Protein AF-A0A382T509-F1 (afdb_monomer_lite)

Radius of gyration: 10.99 Å; chains: 1; bounding box: 29×22×28 Å

Secondary structure (DSSP, 8-state):
---EE-GGGT-SBHHHHHHHHHHTT--EE---EEB-TTS--EETTTS-HHHHHHHHHHHHHHT-EE---

Foldseek 3Di:
DADEDQLVVQPQALVSSLVVCVVVVHAEYAFAWHDAPPWDIDGLVPTDPVRVVVSVVVSVVSNHYYDDD

Organism: NCBI:txid408172

pLDDT: mean 94.39, std 7.07, range [63.31, 98.56]

Structure (mmCIF, N/CA/C/O backbone):
data_AF-A0A382T509-F1
#
_entry.id   AF-A0A382T509-F1
#
loop_
_atom_site.group_PDB
_atom_site.id
_atom_site.type_symbol
_atom_site.label_atom_id
_atom_site.label_alt_id
_atom_site.label_comp_id
_atom_site.label_asym_id
_atom_site.label_entity_id
_atom_site.label_seq_id
_atom_site.pdbx_PDB_ins_code
_atom_site.Cartn_x
_atom_site.Cartn_y
_atom_site.Cartn_z
_atom_site.occupancy
_atom_site.B_iso_or_equiv
_atom_site.auth_seq_id
_atom_site.auth_comp_id
_atom_site.auth_asym_id
_atom_site.auth_atom_id
_atom_site.pdbx_PDB_model_num
ATOM 1 N N . MET A 1 1 ? -16.908 6.039 10.119 1.00 63.31 1 MET A N 1
ATOM 2 C CA . MET A 1 1 ? -15.709 6.899 10.145 1.00 63.31 1 MET A CA 1
ATOM 3 C C . MET A 1 1 ? -14.626 6.080 9.490 1.00 63.31 1 MET A C 1
ATOM 5 O O . MET A 1 1 ? -14.350 5.004 10.002 1.00 63.31 1 MET A O 1
ATOM 9 N N . GLU A 1 2 ? -14.111 6.526 8.350 1.00 76.00 2 GLU A N 1
ATOM 10 C CA . GLU A 1 2 ? -12.982 5.858 7.705 1.00 76.00 2 GLU A CA 1
ATOM 11 C C . GLU A 1 2 ? -11.702 6.493 8.244 1.00 76.00 2 GLU A C 1
ATOM 13 O O . GLU A 1 2 ? -11.511 7.701 8.113 1.00 76.00 2 GLU A O 1
ATOM 18 N N . LEU A 1 3 ? -10.883 5.695 8.930 1.00 80.75 3 LEU A N 1
ATOM 19 C CA . LEU A 1 3 ? -9.568 6.117 9.400 1.00 80.75 3 LEU A CA 1
ATOM 20 C C . LEU A 1 3 ? -8.532 5.695 8.363 1.00 80.75 3 LEU A C 1
ATOM 22 O O . LEU A 1 3 ? -8.529 4.547 7.909 1.00 80.75 3 LEU A O 1
ATOM 26 N N . MET A 1 4 ? -7.688 6.646 7.989 1.00 82.19 4 MET A N 1
ATOM 27 C CA . MET A 1 4 ? -6.638 6.493 6.994 1.00 82.19 4 MET A CA 1
ATOM 28 C C . MET A 1 4 ? -5.437 7.331 7.403 1.00 82.19 4 MET A C 1
ATOM 30 O O . MET A 1 4 ? -5.556 8.255 8.212 1.00 82.19 4 MET A O 1
ATOM 34 N N . GLY A 1 5 ? -4.286 7.012 6.832 1.00 81.31 5 GLY A N 1
ATOM 35 C CA . GLY A 1 5 ? -3.088 7.798 7.033 1.00 81.31 5 GLY A CA 1
ATOM 36 C C . GLY A 1 5 ? -2.104 7.635 5.899 1.00 81.31 5 GLY A C 1
ATOM 37 O O . GLY A 1 5 ? -2.237 6.773 5.025 1.00 81.31 5 GLY A O 1
ATOM 38 N N . ILE A 1 6 ? -1.098 8.487 5.979 1.00 86.06 6 ILE A N 1
ATOM 39 C CA . ILE A 1 6 ? 0.034 8.542 5.082 1.00 86.06 6 ILE A CA 1
ATOM 40 C C . ILE A 1 6 ? 0.985 7.398 5.460 1.00 86.06 6 ILE A C 1
ATOM 42 O O . ILE A 1 6 ? 1.898 7.553 6.270 1.00 86.06 6 ILE A O 1
ATOM 46 N N . ALA A 1 7 ? 0.702 6.195 4.959 1.00 89.12 7 ALA A N 1
ATOM 47 C CA . ALA A 1 7 ? 1.352 4.983 5.456 1.00 89.12 7 ALA A CA 1
ATOM 48 C C . ALA A 1 7 ? 2.864 4.960 5.181 1.00 89.12 7 ALA A C 1
ATOM 50 O O . ALA A 1 7 ? 3.616 4.352 5.948 1.00 89.12 7 ALA A O 1
ATOM 51 N N . ASP A 1 8 ? 3.326 5.679 4.153 1.00 94.00 8 ASP A N 1
ATOM 52 C CA . ASP A 1 8 ? 4.746 5.797 3.824 1.00 94.00 8 ASP A CA 1
ATOM 53 C C . ASP A 1 8 ? 5.569 6.584 4.867 1.00 94.00 8 ASP A C 1
ATOM 55 O O . ASP A 1 8 ? 6.796 6.479 4.876 1.00 94.00 8 ASP A O 1
ATOM 59 N N . GLU A 1 9 ? 4.921 7.300 5.800 1.00 94.31 9 GLU A N 1
ATOM 60 C CA . GLU A 1 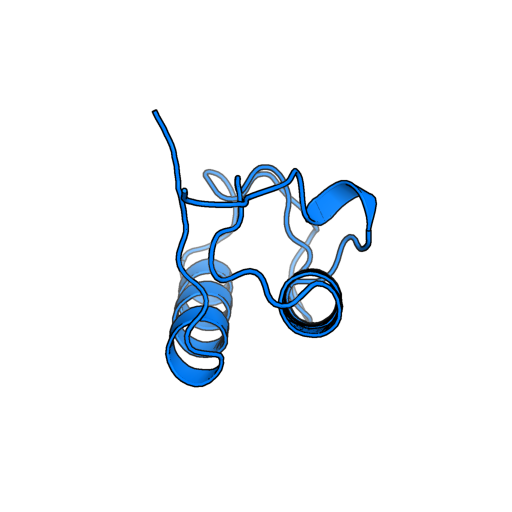9 ? 5.568 7.890 6.988 1.00 94.31 9 GLU A CA 1
ATOM 61 C C . GLU A 1 9 ? 5.876 6.852 8.075 1.00 94.31 9 GLU A C 1
ATOM 63 O O . GLU A 1 9 ? 6.820 7.028 8.847 1.00 94.31 9 GLU A O 1
ATOM 68 N N . ALA A 1 10 ? 5.116 5.754 8.130 1.00 95.06 10 ALA A N 1
ATOM 69 C CA . ALA A 1 10 ? 5.377 4.650 9.050 1.00 95.06 10 ALA A CA 1
ATOM 70 C C . ALA A 1 10 ? 6.432 3.682 8.492 1.00 95.06 10 ALA A C 1
ATOM 72 O O . ALA A 1 10 ? 7.221 3.111 9.251 1.00 95.06 10 ALA A O 1
ATOM 73 N N . SER A 1 11 ? 6.454 3.473 7.171 1.00 96.69 11 SER A N 1
ATOM 74 C CA . SER A 1 11 ? 7.448 2.626 6.510 1.00 96.69 11 SER A CA 1
ATOM 75 C C . SER A 1 11 ? 7.527 2.879 5.002 1.00 96.69 11 SER A C 1
ATOM 77 O O . SER A 1 11 ? 6.486 3.014 4.365 1.00 96.69 11 SER A O 1
ATOM 79 N N . PRO A 1 12 ? 8.722 2.856 4.380 1.00 96.94 12 PRO A N 1
ATOM 80 C CA . PRO A 1 12 ? 8.826 2.978 2.929 1.00 96.94 12 PRO A CA 1
ATOM 81 C C . PRO A 1 12 ? 8.266 1.755 2.188 1.00 96.94 12 PRO A C 1
ATOM 83 O O . PRO A 1 12 ? 7.732 1.928 1.096 1.00 96.94 12 PRO A O 1
ATOM 86 N N . SER A 1 13 ? 8.355 0.547 2.758 1.00 98.12 13 SER A N 1
ATOM 87 C CA . SER A 1 13 ? 7.972 -0.690 2.069 1.00 98.12 13 SER A CA 1
ATOM 88 C C . SER A 1 13 ? 6.483 -0.988 2.168 1.00 98.12 13 SER A C 1
ATOM 90 O O . SER A 1 13 ? 5.866 -0.763 3.211 1.00 98.12 13 SER A O 1
ATOM 92 N N . ILE A 1 14 ? 5.906 -1.565 1.110 1.00 98.12 14 ILE A N 1
ATOM 93 C CA . ILE A 1 14 ? 4.481 -1.935 1.086 1.00 98.12 14 ILE A CA 1
ATOM 94 C C . ILE A 1 14 ? 4.083 -2.843 2.263 1.00 98.12 14 ILE A C 1
ATOM 96 O O . ILE A 1 14 ? 3.047 -2.631 2.890 1.00 98.12 14 ILE A O 1
ATOM 100 N N . ASP A 1 15 ? 4.937 -3.796 2.646 1.00 98.19 15 ASP A N 1
ATOM 101 C CA . ASP A 1 15 ? 4.675 -4.682 3.787 1.00 98.19 15 ASP A CA 1
ATOM 102 C C . ASP A 1 15 ? 4.671 -3.929 5.124 1.00 98.19 15 ASP A C 1
ATOM 104 O O . ASP A 1 15 ? 3.877 -4.225 6.020 1.00 98.19 15 ASP A O 1
ATOM 108 N N . GLY A 1 16 ? 5.546 -2.931 5.271 1.00 98.06 16 GLY A N 1
ATOM 109 C CA . GLY A 1 16 ? 5.583 -2.083 6.454 1.00 98.06 16 GLY A CA 1
ATOM 110 C C . GLY A 1 16 ? 4.378 -1.150 6.543 1.00 98.06 16 GLY A C 1
ATOM 111 O O . GLY A 1 16 ? 3.809 -1.010 7.627 1.00 98.06 16 GLY A O 1
ATOM 112 N N . GLN A 1 17 ? 3.957 -0.5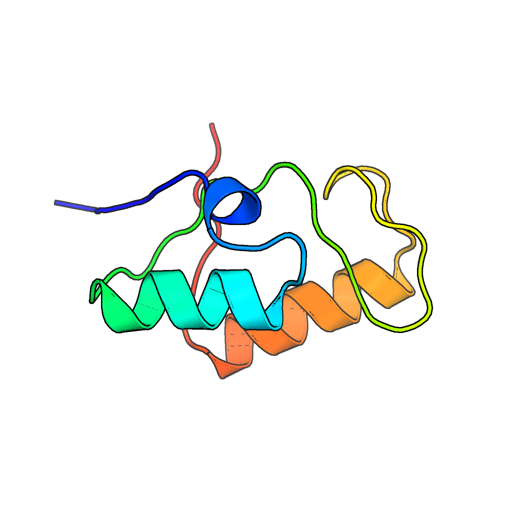76 5.413 1.00 97.81 17 GLN A N 1
ATOM 113 C CA . GLN A 1 17 ? 2.753 0.252 5.315 1.00 97.81 17 GLN A CA 1
ATOM 114 C C . GLN A 1 17 ? 1.509 -0.545 5.723 1.00 97.81 17 GLN A C 1
ATOM 116 O O . GLN A 1 17 ? 0.789 -0.145 6.637 1.00 97.81 17 GLN A O 1
ATOM 121 N N . ILE A 1 18 ? 1.313 -1.731 5.135 1.00 97.94 18 ILE A N 1
ATOM 122 C CA . ILE A 1 18 ? 0.201 -2.636 5.463 1.00 97.94 18 ILE A CA 1
ATOM 123 C C . ILE A 1 18 ? 0.212 -3.020 6.945 1.00 97.94 18 ILE A C 1
ATOM 125 O O . ILE A 1 18 ? -0.833 -2.991 7.601 1.00 97.94 18 ILE A O 1
ATOM 129 N N . ARG A 1 19 ? 1.380 -3.383 7.492 1.00 98.00 19 ARG A N 1
ATOM 130 C CA . ARG A 1 19 ? 1.504 -3.765 8.904 1.00 98.00 19 ARG A CA 1
ATOM 131 C C . ARG A 1 19 ? 1.062 -2.628 9.821 1.00 98.00 19 ARG A C 1
ATOM 133 O O . ARG A 1 19 ? 0.224 -2.862 10.688 1.00 98.00 19 ARG A O 1
ATOM 140 N N . ALA A 1 20 ? 1.574 -1.418 9.603 1.00 96.94 20 ALA A N 1
ATOM 141 C CA . ALA A 1 20 ? 1.230 -0.251 10.411 1.00 96.94 20 ALA A CA 1
ATOM 142 C C . ALA A 1 20 ? -0.274 0.060 10.351 1.00 96.94 20 ALA A C 1
ATOM 144 O O . ALA A 1 20 ? -0.913 0.240 11.388 1.00 96.94 20 ALA A O 1
ATOM 145 N N . THR A 1 21 ? -0.871 0.034 9.155 1.00 96.38 21 THR A N 1
ATOM 146 C CA . THR A 1 21 ? -2.317 0.228 8.974 1.00 96.38 21 THR A CA 1
ATOM 147 C C . THR A 1 21 ? -3.128 -0.798 9.771 1.00 96.38 21 THR A C 1
ATOM 149 O O . THR A 1 21 ? -4.086 -0.432 10.455 1.00 96.38 21 THR A O 1
ATOM 152 N N . LYS A 1 22 ? -2.728 -2.075 9.754 1.00 96.12 22 LYS A N 1
ATOM 153 C CA . LYS A 1 22 ? -3.423 -3.143 10.491 1.00 96.12 22 LYS A CA 1
ATOM 154 C C . LYS A 1 22 ? -3.229 -3.055 12.005 1.00 96.12 22 LYS A C 1
ATOM 156 O O . LYS A 1 22 ? -4.187 -3.296 12.736 1.00 96.12 22 LYS A O 1
ATOM 161 N N . GLU A 1 23 ? -2.040 -2.692 12.482 1.00 96.62 23 GLU A N 1
ATOM 162 C CA . GLU A 1 23 ? -1.759 -2.489 13.914 1.00 96.62 23 GLU A CA 1
ATOM 163 C C . GLU A 1 23 ? -2.614 -1.364 14.517 1.00 96.62 23 GLU A C 1
ATOM 165 O O . GLU A 1 23 ? -3.029 -1.452 15.671 1.00 96.62 23 GLU A O 1
ATOM 170 N N . LEU A 1 24 ? -2.953 -0.348 13.718 1.00 94.50 24 LEU A N 1
ATOM 171 C CA . LEU A 1 24 ? -3.865 0.736 14.097 1.00 94.50 24 LEU A CA 1
ATOM 172 C C . LEU A 1 24 ? -5.355 0.356 13.991 1.00 94.50 24 LEU A C 1
ATOM 174 O O . LEU A 1 24 ? -6.223 1.145 14.369 1.00 94.50 24 LEU A O 1
ATOM 178 N N . GLY A 1 25 ? -5.675 -0.837 13.478 1.00 94.75 25 GLY A N 1
ATOM 179 C CA . GLY A 1 25 ? -7.047 -1.275 13.211 1.00 94.75 25 GLY A CA 1
ATOM 180 C C . GLY A 1 25 ? -7.703 -0.555 12.028 1.00 94.75 25 GLY A C 1
ATOM 181 O O . GLY A 1 25 ? -8.932 -0.514 11.938 1.00 94.75 25 GLY A O 1
ATOM 182 N N . TRP A 1 26 ? -6.906 0.048 11.144 1.00 94.81 26 TRP A N 1
ATOM 183 C CA . TRP A 1 26 ? -7.381 0.793 9.980 1.00 94.81 26 TRP A CA 1
ATOM 184 C C . TRP A 1 26 ? -7.493 -0.107 8.749 1.00 94.81 26 TRP A C 1
ATOM 186 O O . TRP A 1 26 ? -7.000 -1.236 8.726 1.00 94.81 26 TRP A O 1
ATOM 196 N N . LYS A 1 27 ? -8.173 0.402 7.718 1.00 95.06 27 LYS A N 1
ATOM 197 C CA . LYS A 1 27 ? -8.410 -0.315 6.453 1.00 95.06 27 LYS A CA 1
ATOM 198 C C . LYS A 1 27 ? -7.936 0.430 5.213 1.00 95.06 27 LYS A C 1
ATOM 200 O O . LYS A 1 27 ? -7.958 -0.151 4.135 1.00 95.06 27 LYS A O 1
ATOM 205 N N . TRP A 1 28 ? -7.529 1.686 5.355 1.00 96.00 28 TRP A N 1
ATOM 206 C CA . TRP A 1 28 ? -7.283 2.569 4.223 1.00 96.00 28 TRP A CA 1
ATOM 207 C C . TRP A 1 28 ? -5.907 3.216 4.320 1.00 96.00 28 TRP A C 1
ATOM 209 O O . TRP A 1 28 ? -5.485 3.636 5.401 1.00 96.00 28 TRP A O 1
ATOM 219 N N . ILE A 1 29 ? -5.233 3.309 3.178 1.00 95.25 29 ILE A N 1
ATOM 220 C CA . ILE A 1 29 ? -3.964 4.014 2.993 1.00 95.25 29 ILE A CA 1
ATOM 221 C C . ILE A 1 29 ? -4.180 5.162 2.005 1.00 95.25 29 ILE A C 1
ATOM 223 O O . ILE A 1 29 ? -4.772 4.966 0.943 1.00 95.25 29 ILE A O 1
ATOM 227 N N . GLU A 1 30 ? -3.657 6.341 2.334 1.00 93.81 30 GLU A N 1
ATOM 228 C CA . GLU A 1 30 ? -3.440 7.411 1.359 1.00 93.81 30 GLU A CA 1
ATOM 229 C C . GLU A 1 30 ? -2.062 7.189 0.715 1.00 93.81 30 GLU A C 1
ATOM 231 O O . GLU A 1 30 ? -1.023 7.458 1.323 1.00 93.81 30 GLU A O 1
ATOM 236 N N . ALA A 1 31 ? -2.043 6.585 -0.477 1.00 93.12 31 ALA A N 1
ATOM 237 C CA . ALA A 1 31 ? -0.803 6.156 -1.123 1.00 93.12 31 ALA A CA 1
ATOM 238 C C . ALA A 1 31 ? -0.055 7.335 -1.758 1.00 93.12 31 ALA A C 1
ATOM 240 O O . ALA A 1 31 ? -0.634 8.109 -2.517 1.00 93.12 31 ALA A O 1
ATOM 241 N N . ARG A 1 32 ? 1.253 7.429 -1.490 1.00 95.12 32 ARG A N 1
ATOM 242 C CA . ARG A 1 32 ? 2.150 8.422 -2.103 1.00 95.12 32 ARG A CA 1
ATOM 243 C C . ARG A 1 32 ? 3.374 7.757 -2.707 1.00 95.12 32 ARG A C 1
ATOM 245 O O . ARG A 1 32 ? 3.469 7.660 -3.922 1.00 95.12 32 ARG A O 1
ATOM 252 N N . PHE A 1 33 ? 4.275 7.260 -1.863 1.00 97.06 33 PHE A N 1
ATOM 253 C CA . PHE A 1 33 ? 5.477 6.540 -2.268 1.00 97.06 33 PHE A CA 1
ATOM 254 C C . PHE A 1 33 ? 5.444 5.109 -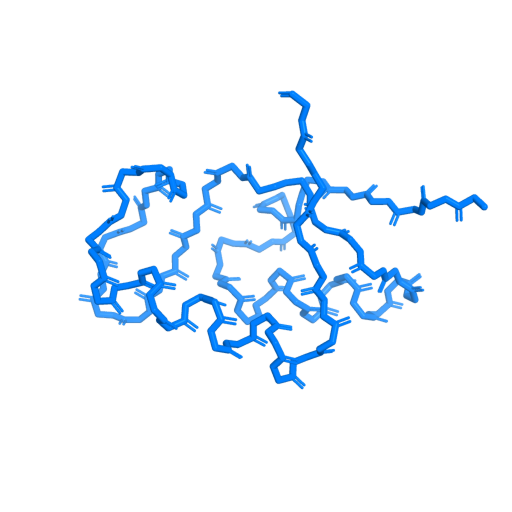1.749 1.00 97.06 33 PHE A C 1
ATOM 256 O O . PHE A 1 33 ? 4.897 4.831 -0.681 1.00 97.06 33 PHE A O 1
ATOM 263 N N . VAL A 1 34 ? 6.072 4.202 -2.486 1.00 97.88 34 VAL A N 1
ATOM 264 C CA . VAL A 1 34 ? 6.169 2.800 -2.092 1.00 97.88 34 VAL A CA 1
ATOM 265 C C . VAL A 1 34 ? 7.499 2.206 -2.534 1.00 97.88 34 VAL A C 1
ATOM 267 O O . VAL A 1 34 ? 7.994 2.461 -3.630 1.00 97.88 34 VAL A O 1
ATOM 270 N N . GLU A 1 35 ? 8.094 1.430 -1.641 1.00 98.50 35 GLU A N 1
ATOM 271 C CA . GLU A 1 35 ? 9.219 0.551 -1.918 1.00 98.50 35 GLU A CA 1
ATOM 272 C C . GLU A 1 35 ? 8.698 -0.880 -2.076 1.00 98.50 35 GLU A C 1
ATOM 274 O O . GLU A 1 35 ? 7.924 -1.382 -1.251 1.00 98.50 35 GLU A O 1
ATOM 279 N N . VAL A 1 36 ? 9.117 -1.516 -3.168 1.00 98.00 36 VAL A N 1
ATOM 280 C CA . VAL A 1 36 ? 8.776 -2.891 -3.532 1.00 98.00 36 VAL A CA 1
ATOM 281 C C . VAL A 1 36 ? 10.082 -3.617 -3.814 1.00 98.00 36 VAL A C 1
ATOM 283 O O . VAL A 1 36 ? 10.904 -3.119 -4.582 1.00 98.00 36 VAL A O 1
ATOM 286 N N . ASP A 1 37 ? 10.276 -4.784 -3.203 1.00 96.38 37 ASP A N 1
ATOM 287 C CA . ASP A 1 37 ? 11.501 -5.567 -3.364 1.00 96.38 37 ASP A CA 1
ATOM 288 C C . ASP A 1 37 ? 11.838 -5.789 -4.847 1.00 96.38 37 ASP A C 1
ATOM 290 O O . ASP A 1 37 ? 11.019 -6.275 -5.628 1.00 96.38 37 ASP A O 1
ATOM 294 N N . GLY A 1 38 ? 13.067 -5.435 -5.231 1.00 97.44 38 GLY A N 1
ATOM 295 C CA . GLY A 1 38 ? 13.547 -5.539 -6.612 1.00 97.44 38 GLY A CA 1
ATOM 296 C C . GLY A 1 38 ? 13.287 -4.310 -7.491 1.00 97.44 38 GLY A C 1
ATOM 297 O O . GLY A 1 38 ? 13.729 -4.303 -8.639 1.00 97.44 38 GLY A O 1
ATOM 298 N N . PHE A 1 39 ? 12.641 -3.266 -6.966 1.00 97.88 39 PHE A N 1
ATOM 299 C CA . PHE A 1 39 ? 12.356 -2.020 -7.678 1.00 97.88 39 PHE A CA 1
ATOM 300 C C . PHE A 1 39 ? 12.856 -0.803 -6.894 1.00 97.88 39 PHE A C 1
ATOM 302 O O . PHE A 1 39 ? 12.966 -0.827 -5.669 1.00 97.88 39 PHE A O 1
ATOM 309 N N . GLU A 1 40 ? 13.173 0.280 -7.604 1.00 96.94 40 GLU A N 1
ATOM 310 C CA . GLU A 1 40 ? 13.494 1.551 -6.957 1.00 96.94 40 GLU A CA 1
ATOM 311 C C . GLU A 1 40 ? 12.240 2.123 -6.283 1.00 96.94 40 GLU A C 1
ATOM 313 O O . GLU A 1 40 ? 11.149 2.102 -6.859 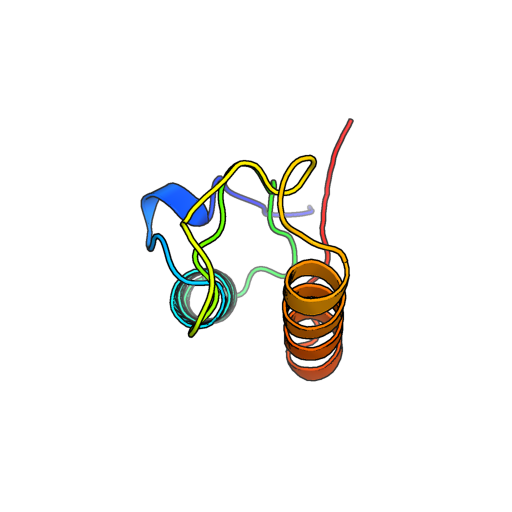1.00 96.94 40 GLU A O 1
ATOM 318 N N . LYS A 1 41 ? 12.392 2.648 -5.062 1.00 96.94 41 LYS A N 1
ATOM 319 C CA . LYS A 1 41 ? 11.314 3.362 -4.376 1.00 96.94 41 LYS A CA 1
ATOM 320 C C . LYS A 1 41 ? 10.887 4.561 -5.221 1.00 96.94 41 LYS A C 1
ATOM 322 O O . LYS A 1 41 ? 11.696 5.444 -5.495 1.00 96.94 41 LYS A O 1
ATOM 327 N N . SER A 1 42 ? 9.603 4.639 -5.545 1.00 97.69 42 SER A N 1
ATOM 328 C CA . SER A 1 42 ? 9.043 5.752 -6.312 1.00 97.69 42 SER A CA 1
ATOM 329 C C . SER A 1 42 ? 7.631 6.097 -5.845 1.00 97.69 42 SER A C 1
ATOM 331 O O . SER A 1 42 ? 7.086 5.474 -4.928 1.00 97.69 42 SER A O 1
ATOM 333 N N . SER A 1 43 ? 7.062 7.138 -6.445 1.00 96.62 43 SER A N 1
ATOM 334 C CA . SER A 1 43 ? 5.640 7.461 -6.347 1.00 96.62 43 SER A CA 1
ATOM 335 C C . SER A 1 43 ? 4.809 6.268 -6.827 1.00 96.62 43 SER A C 1
ATOM 337 O O . SER A 1 43 ? 5.173 5.629 -7.814 1.00 96.62 43 SER A O 1
ATOM 339 N N . ILE A 1 44 ? 3.678 5.980 -6.177 1.00 95.38 44 ILE A N 1
ATOM 340 C CA . ILE A 1 44 ? 2.759 4.891 -6.562 1.00 95.38 44 ILE A CA 1
ATOM 341 C C . ILE A 1 44 ? 2.268 5.026 -8.014 1.00 95.38 44 ILE A C 1
ATOM 343 O O . ILE A 1 44 ? 1.893 4.036 -8.632 1.00 95.38 44 ILE A O 1
ATOM 347 N N . HIS A 1 45 ? 2.301 6.242 -8.569 1.00 94.44 45 HIS A N 1
ATOM 348 C CA . HIS A 1 45 ? 1.929 6.532 -9.954 1.00 94.44 45 HIS A CA 1
ATOM 349 C C . HIS A 1 45 ? 3.053 6.287 -10.969 1.00 94.44 45 HIS A C 1
ATOM 351 O O . HIS A 1 45 ? 2.771 6.204 -12.160 1.00 94.44 45 HIS A O 1
ATOM 357 N N . ASP A 1 46 ? 4.302 6.186 -10.509 1.00 97.62 46 ASP A N 1
ATOM 358 C CA . ASP A 1 46 ? 5.499 6.154 -11.358 1.00 97.62 46 ASP A CA 1
ATOM 359 C C . ASP A 1 46 ? 6.290 4.838 -11.234 1.00 97.62 46 ASP A C 1
ATOM 361 O O . ASP A 1 46 ? 7.316 4.664 -11.896 1.00 97.62 46 ASP A O 1
ATOM 365 N N . ILE A 1 47 ? 5.860 3.909 -10.370 1.00 97.81 47 ILE A N 1
ATOM 366 C CA . ILE A 1 47 ? 6.473 2.578 -10.287 1.00 97.81 47 ILE A CA 1
ATOM 367 C C . ILE A 1 47 ? 6.176 1.757 -11.557 1.00 97.81 47 ILE A C 1
ATOM 369 O O . ILE A 1 47 ? 5.122 1.927 -12.168 1.00 97.81 47 ILE A O 1
ATOM 373 N N . PRO A 1 48 ? 7.063 0.826 -11.955 1.00 98.38 48 PRO A N 1
ATOM 374 C CA . PRO A 1 48 ? 6.786 -0.083 -13.068 1.00 98.38 48 PRO A CA 1
ATOM 375 C C . PRO A 1 48 ? 5.544 -0.953 -12.823 1.00 98.38 48 PRO A C 1
ATOM 377 O O . PRO A 1 48 ? 5.303 -1.357 -11.687 1.00 98.38 48 PRO A O 1
ATOM 380 N N . ASP A 1 49 ? 4.836 -1.348 -13.888 1.00 98.31 49 ASP A N 1
ATOM 381 C CA . ASP A 1 49 ? 3.628 -2.195 -13.809 1.00 98.31 49 ASP A CA 1
ATOM 382 C C . ASP A 1 49 ? 3.838 -3.459 -12.958 1.00 98.31 49 ASP A C 1
ATOM 384 O O . ASP A 1 49 ? 3.018 -3.789 -12.109 1.00 98.31 49 ASP A O 1
ATOM 388 N N . ALA A 1 50 ? 4.991 -4.121 -13.099 1.00 98.31 50 ALA A N 1
ATOM 389 C CA . ALA A 1 50 ? 5.314 -5.309 -12.307 1.00 98.31 50 ALA A CA 1
ATOM 390 C C . ALA A 1 50 ? 5.404 -5.024 -10.793 1.00 98.31 50 ALA A C 1
ATOM 392 O O . ALA A 1 50 ? 5.047 -5.875 -9.982 1.00 98.31 50 ALA A O 1
ATOM 393 N N . ALA A 1 51 ? 5.871 -3.837 -10.400 1.00 98.44 51 ALA A N 1
ATOM 394 C CA . ALA A 1 51 ? 5.879 -3.412 -9.003 1.00 98.44 51 ALA A CA 1
ATOM 395 C C . ALA A 1 51 ? 4.464 -3.050 -8.532 1.00 98.44 51 ALA A C 1
ATOM 397 O O . ALA A 1 51 ? 4.089 -3.371 -7.404 1.00 98.44 51 ALA A O 1
ATOM 398 N N . PHE A 1 52 ? 3.671 -2.420 -9.401 1.00 98.12 52 PHE A N 1
ATOM 399 C CA . PHE A 1 52 ? 2.276 -2.094 -9.124 1.00 98.12 52 PHE A CA 1
ATOM 400 C C . PHE A 1 52 ? 1.437 -3.353 -8.878 1.00 98.12 52 PHE A C 1
ATOM 402 O O . PHE A 1 52 ? 0.722 -3.412 -7.880 1.00 98.12 52 PHE A O 1
ATOM 409 N N . ASP A 1 53 ? 1.586 -4.389 -9.706 1.00 98.44 53 ASP A N 1
ATOM 410 C CA . ASP A 1 53 ? 0.891 -5.671 -9.540 1.00 98.44 53 ASP A CA 1
ATOM 411 C C . ASP A 1 53 ? 1.206 -6.323 -8.185 1.00 98.44 53 ASP A C 1
ATOM 413 O O . ASP A 1 53 ? 0.314 -6.852 -7.514 1.00 98.44 53 ASP A O 1
ATOM 417 N N . ILE A 1 54 ? 2.464 -6.237 -7.734 1.00 98.56 54 ILE A N 1
ATOM 418 C CA . ILE A 1 54 ? 2.878 -6.723 -6.410 1.00 98.56 54 ILE A CA 1
ATOM 419 C C . ILE A 1 54 ? 2.179 -5.929 -5.301 1.00 98.56 54 ILE A C 1
ATOM 421 O O . ILE A 1 54 ? 1.675 -6.522 -4.345 1.00 98.56 54 ILE A O 1
ATOM 425 N N . VAL A 1 55 ? 2.136 -4.600 -5.413 1.00 98.25 55 VAL A N 1
ATOM 426 C CA . VAL A 1 55 ? 1.458 -3.738 -4.434 1.00 98.25 55 VAL A CA 1
ATOM 427 C C . VAL A 1 55 ? -0.035 -4.045 -4.380 1.00 98.25 55 VAL A C 1
ATOM 429 O O . VAL A 1 55 ? -0.567 -4.260 -3.292 1.00 98.25 55 VAL A O 1
ATOM 432 N N . ALA A 1 56 ? -0.699 -4.117 -5.534 1.00 98.06 56 ALA A N 1
ATOM 433 C CA . ALA A 1 56 ? -2.125 -4.407 -5.634 1.00 98.06 56 ALA A CA 1
ATOM 434 C C . ALA A 1 56 ? -2.466 -5.768 -5.011 1.00 98.06 56 ALA A C 1
ATOM 436 O O . ALA A 1 56 ? -3.371 -5.849 -4.181 1.00 98.06 56 ALA A O 1
ATOM 437 N N . THR A 1 57 ? -1.678 -6.802 -5.325 1.00 98.56 57 THR A N 1
ATOM 438 C CA . THR A 1 57 ? -1.840 -8.148 -4.754 1.00 98.56 57 THR A CA 1
ATOM 439 C C . THR A 1 57 ? -1.706 -8.127 -3.233 1.00 98.56 57 THR A C 1
ATOM 441 O O . THR A 1 57 ? -2.569 -8.634 -2.523 1.00 98.56 57 THR A O 1
ATOM 444 N N . LYS A 1 58 ? -0.658 -7.487 -2.699 1.00 98.44 58 LYS A N 1
ATOM 445 C CA . LYS A 1 58 ? -0.435 -7.411 -1.247 1.00 98.44 58 LYS A CA 1
ATOM 446 C C . LYS A 1 58 ? -1.554 -6.663 -0.523 1.00 98.44 58 LYS A C 1
ATOM 448 O O . LYS A 1 58 ? -1.960 -7.071 0.563 1.00 98.44 58 LYS A O 1
ATOM 453 N N . LEU A 1 59 ? -2.047 -5.571 -1.105 1.00 97.88 59 LEU A N 1
ATOM 454 C CA . LEU A 1 59 ? -3.177 -4.809 -0.570 1.00 97.88 59 LEU A CA 1
ATOM 455 C C . LEU A 1 59 ? -4.459 -5.653 -0.539 1.00 97.88 59 LEU A C 1
ATOM 457 O O . LEU A 1 59 ? -5.134 -5.700 0.494 1.00 97.88 59 LEU A O 1
ATOM 461 N N . GLU A 1 60 ? -4.751 -6.367 -1.629 1.00 98.31 60 GLU A N 1
ATOM 462 C CA . GLU A 1 60 ? -5.897 -7.275 -1.735 1.00 98.31 60 GLU A CA 1
ATOM 463 C C . GLU A 1 60 ? -5.823 -8.401 -0.693 1.00 98.31 60 GLU A C 1
ATOM 465 O O . GLU A 1 60 ? -6.751 -8.568 0.101 1.00 98.31 60 GLU A O 1
ATOM 470 N N . GLU A 1 61 ? -4.694 -9.111 -0.616 1.00 98.44 61 GLU A N 1
ATOM 471 C CA . GLU A 1 61 ? -4.462 -10.183 0.362 1.00 98.44 61 GLU A CA 1
ATOM 472 C C . GLU A 1 61 ? -4.559 -9.685 1.811 1.00 98.44 61 GLU A C 1
ATOM 474 O O . GLU A 1 61 ? -5.023 -10.399 2.706 1.00 98.44 61 GLU A O 1
ATOM 479 N N . ALA A 1 62 ? -4.137 -8.445 2.066 1.00 97.75 62 ALA A N 1
ATOM 480 C CA . ALA A 1 62 ? -4.197 -7.837 3.387 1.00 97.75 62 ALA A CA 1
ATOM 481 C C . ALA A 1 62 ? -5.588 -7.308 3.766 1.00 97.75 62 ALA A C 1
ATOM 483 O O . ALA A 1 62 ? -5.810 -7.034 4.953 1.00 97.75 62 ALA A O 1
ATOM 484 N N . GLY A 1 63 ? -6.498 -7.159 2.798 1.00 97.25 63 GLY A N 1
ATOM 485 C CA . GLY A 1 63 ? -7.784 -6.487 2.972 1.00 97.25 63 GLY A CA 1
ATOM 486 C C . GLY A 1 63 ? -7.643 -4.990 3.266 1.00 97.25 63 GLY A C 1
ATOM 487 O O . GLY A 1 63 ? -8.452 -4.440 4.017 1.00 97.25 63 GLY A O 1
ATOM 488 N N . VAL A 1 64 ? -6.598 -4.352 2.731 1.00 97.00 64 VAL A N 1
ATOM 489 C CA . VAL A 1 64 ? -6.306 -2.919 2.884 1.00 97.00 64 VAL A CA 1
ATOM 490 C C . VAL A 1 64 ? -6.550 -2.223 1.547 1.00 97.00 64 VAL A C 1
ATOM 492 O O . VAL A 1 64 ? -6.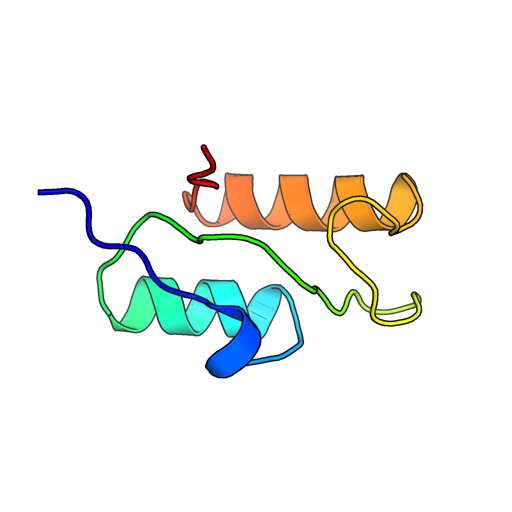031 -2.645 0.522 1.00 97.00 64 VAL A O 1
ATOM 495 N N . GLY A 1 65 ? -7.349 -1.159 1.549 1.00 95.44 65 GLY A N 1
ATOM 496 C CA . GLY A 1 65 ? -7.668 -0.382 0.355 1.00 95.44 65 GLY A CA 1
ATOM 497 C C . GLY A 1 65 ? -6.857 0.907 0.244 1.00 95.44 65 GLY A C 1
ATOM 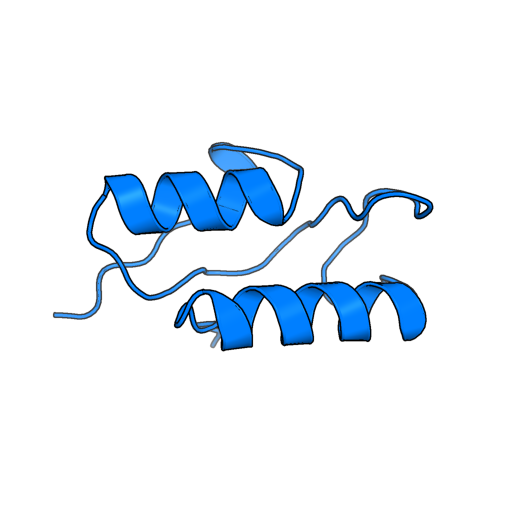498 O O . GLY A 1 65 ? -6.325 1.419 1.231 1.00 95.44 65 GLY A O 1
ATOM 499 N N . ILE A 1 66 ? -6.825 1.471 -0.962 1.00 94.06 66 ILE A N 1
ATOM 500 C CA . ILE A 1 66 ? -6.345 2.835 -1.196 1.00 94.06 66 ILE A CA 1
ATOM 501 C C . ILE A 1 66 ? -7.526 3.803 -1.138 1.00 94.06 66 ILE A C 1
ATOM 503 O O . ILE A 1 66 ? -8.583 3.532 -1.708 1.00 94.06 66 ILE A O 1
ATOM 507 N N . TYR A 1 67 ? -7.336 4.931 -0.458 1.00 91.19 67 TYR A N 1
ATOM 508 C CA . TYR A 1 67 ? -8.273 6.049 -0.439 1.00 91.19 67 TYR A CA 1
ATOM 509 C C . TYR A 1 67 ? -7.560 7.285 -1.000 1.00 91.19 67 TYR A C 1
ATOM 511 O O . TYR A 1 67 ? -6.566 7.733 -0.435 1.00 91.19 67 TYR A O 1
ATOM 519 N N . ALA A 1 68 ? -8.041 7.802 -2.130 1.00 81.88 68 ALA A N 1
ATOM 520 C CA . ALA A 1 68 ? -7.461 8.942 -2.843 1.00 81.88 68 ALA A CA 1
ATOM 521 C C . ALA A 1 68 ? -8.576 9.856 -3.384 1.00 81.88 68 ALA A C 1
ATOM 523 O O . ALA A 1 68 ? -9.704 9.393 -3.579 1.00 81.88 68 ALA A O 1
ATOM 524 N N . PHE A 1 69 ? -8.267 11.138 -3.594 1.00 64.81 69 PHE A N 1
ATOM 525 C CA . PHE A 1 69 ? -9.188 12.197 -4.034 1.00 64.81 69 PHE A CA 1
ATOM 526 C C . PHE A 1 69 ? -8.727 12.867 -5.331 1.00 64.81 69 PHE A C 1
ATOM 528 O O . PHE A 1 69 ? -7.499 12.959 -5.548 1.00 64.81 69 PHE A O 1
#

Sequence (69 aa):
MELMGIADEASPSIDGQIRATKELGWKWIEARFVEVDGFEKSSIHDIPDAAFDIVATKLEEAGVGIYAF